Protein AF-A0A529ZDF6-F1 (afdb_monomer_lite)

Sequence (107 aa):
MLTDGLVEAGLTYEAAREYWTPRRLALDIRGLTARSKDIREEIKGPSTTAPEQAVQGFLRKAGLSSIAEAHVHSDPKKGDFYVAHISKPGRAAEEIIAELVPGIIKS

Structure (mmCIF, N/CA/C/O backbone):
data_AF-A0A529ZDF6-F1
#
_entry.id   AF-A0A529ZDF6-F1
#
loop_
_atom_site.group_PDB
_atom_site.id
_atom_site.type_symbol
_atom_site.label_atom_id
_atom_site.label_alt_id
_atom_site.label_comp_id
_atom_site.label_asym_id
_atom_site.label_entity_id
_atom_site.label_seq_id
_atom_site.pdbx_PDB_ins_code
_atom_site.Cartn_x
_atom_site.Cartn_y
_atom_site.Cartn_z
_atom_site.occupancy
_atom_site.B_iso_or_equiv
_atom_site.auth_seq_id
_atom_site.auth_comp_id
_atom_site.auth_asym_id
_atom_site.auth_atom_id
_atom_site.pdbx_PDB_model_num
ATOM 1 N N . MET A 1 1 ? 10.383 7.331 -7.344 1.00 82.31 1 MET A N 1
ATOM 2 C CA . MET A 1 1 ? 10.607 6.475 -8.539 1.00 82.31 1 MET A CA 1
ATOM 3 C C . MET A 1 1 ? 9.431 5.503 -8.683 1.00 82.31 1 MET A C 1
ATOM 5 O O . MET A 1 1 ? 8.640 5.417 -7.751 1.00 82.31 1 MET A O 1
ATOM 9 N N . LEU A 1 2 ? 9.257 4.786 -9.810 1.00 89.06 2 LEU A N 1
ATOM 10 C CA . LEU A 1 2 ? 8.112 3.857 -9.977 1.00 89.06 2 LEU A CA 1
ATOM 11 C C . LEU A 1 2 ? 8.095 2.758 -8.917 1.00 89.06 2 LEU A C 1
ATOM 13 O O . LEU A 1 2 ? 7.048 2.473 -8.350 1.00 89.06 2 LEU A O 1
ATOM 17 N N . THR A 1 3 ? 9.255 2.178 -8.623 1.00 92.44 3 THR A N 1
ATOM 18 C CA . THR A 1 3 ? 9.407 1.146 -7.594 1.00 92.44 3 THR A CA 1
ATOM 19 C C . THR A 1 3 ? 8.937 1.615 -6.221 1.00 92.44 3 THR A C 1
ATOM 21 O O . 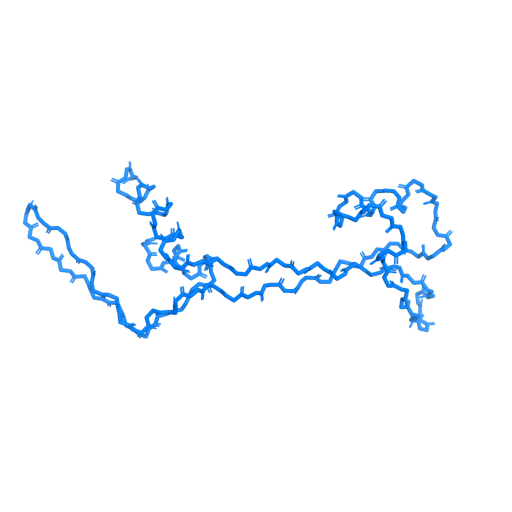THR A 1 3 ? 8.256 0.855 -5.540 1.00 92.44 3 THR A O 1
ATOM 24 N N . ASP A 1 4 ? 9.214 2.867 -5.850 1.00 92.44 4 ASP A N 1
ATOM 25 C CA . ASP A 1 4 ? 8.768 3.433 -4.570 1.00 92.44 4 ASP A CA 1
ATOM 26 C C . ASP A 1 4 ? 7.242 3.535 -4.531 1.00 92.44 4 ASP A C 1
ATOM 28 O O . ASP A 1 4 ? 6.616 3.061 -3.589 1.00 92.44 4 ASP A O 1
ATOM 32 N N . GLY A 1 5 ? 6.633 4.052 -5.604 1.00 92.56 5 GLY A N 1
ATOM 33 C CA . GLY A 1 5 ? 5.178 4.178 -5.690 1.00 92.56 5 GLY A CA 1
ATOM 34 C C . GLY A 1 5 ? 4.451 2.829 -5.669 1.00 92.56 5 GLY A C 1
ATOM 35 O O . GLY A 1 5 ? 3.361 2.726 -5.112 1.00 92.56 5 GLY A O 1
ATOM 36 N N . LEU A 1 6 ? 5.056 1.767 -6.217 1.00 93.81 6 LEU A N 1
ATOM 37 C CA . LEU A 1 6 ? 4.506 0.411 -6.106 1.00 93.81 6 LEU A CA 1
ATOM 38 C C . LEU A 1 6 ? 4.523 -0.083 -4.651 1.00 93.81 6 LEU A C 1
ATOM 40 O O . LEU A 1 6 ? 3.529 -0.647 -4.191 1.00 93.81 6 LEU A O 1
ATOM 44 N N . VAL A 1 7 ? 5.619 0.151 -3.922 1.00 94.69 7 VAL A N 1
ATOM 45 C CA . VAL A 1 7 ? 5.738 -0.240 -2.507 1.00 94.69 7 VAL A CA 1
ATOM 46 C C . VAL A 1 7 ? 4.788 0.565 -1.624 1.00 94.69 7 VAL A C 1
ATOM 48 O O . VAL A 1 7 ? 4.102 -0.015 -0.784 1.00 94.69 7 VAL A O 1
ATOM 51 N N . GLU A 1 8 ? 4.685 1.875 -1.842 1.00 92.31 8 GLU A N 1
ATOM 52 C CA . GLU A 1 8 ? 3.741 2.752 -1.138 1.00 92.31 8 GLU A CA 1
ATOM 53 C C . GLU A 1 8 ? 2.283 2.337 -1.370 1.00 92.31 8 GLU A C 1
ATOM 55 O O . GLU A 1 8 ? 1.472 2.370 -0.444 1.00 92.31 8 GLU A O 1
ATOM 60 N N . ALA A 1 9 ? 1.953 1.858 -2.572 1.00 91.25 9 ALA A N 1
ATOM 61 C CA . ALA A 1 9 ? 0.638 1.304 -2.888 1.00 91.25 9 ALA A CA 1
ATOM 62 C C . ALA A 1 9 ? 0.393 -0.102 -2.295 1.00 91.25 9 ALA A C 1
ATOM 64 O O . ALA A 1 9 ? -0.671 -0.694 -2.499 1.00 91.25 9 ALA A O 1
ATOM 65 N N . GLY A 1 10 ? 1.362 -0.653 -1.558 1.00 92.31 10 GLY A N 1
ATOM 66 C CA . GLY A 1 10 ? 1.256 -1.937 -0.872 1.00 92.31 10 GLY A CA 1
ATOM 67 C C . GLY A 1 10 ? 1.553 -3.153 -1.749 1.00 92.31 10 GLY A C 1
ATOM 68 O O . GLY A 1 10 ? 1.173 -4.267 -1.372 1.00 92.31 10 GLY A O 1
ATOM 69 N N . LEU A 1 11 ? 2.198 -2.962 -2.904 1.00 95.31 11 LEU A N 1
ATOM 70 C CA . LEU A 1 11 ? 2.729 -4.047 -3.731 1.00 95.31 11 LEU A CA 1
ATOM 71 C C . LEU A 1 11 ? 4.165 -4.380 -3.317 1.00 95.31 11 LEU A C 1
ATOM 73 O O . LEU A 1 11 ? 4.905 -3.539 -2.814 1.00 95.31 11 LEU A O 1
ATOM 77 N N . THR A 1 12 ? 4.584 -5.616 -3.564 1.00 95.38 12 THR A N 1
ATOM 78 C CA . THR A 1 12 ? 5.985 -6.027 -3.399 1.00 95.38 12 THR A CA 1
ATOM 79 C C . THR A 1 12 ? 6.500 -6.654 -4.680 1.00 95.38 12 THR A C 1
ATOM 81 O O . THR A 1 12 ? 5.726 -7.240 -5.434 1.00 95.38 12 THR A O 1
ATOM 84 N N . TYR A 1 13 ? 7.805 -6.554 -4.908 1.00 96.19 13 TYR A N 1
ATOM 85 C CA . TYR A 1 13 ? 8.494 -7.158 -6.042 1.00 96.19 13 TYR A CA 1
ATOM 86 C C . TYR A 1 13 ? 9.829 -7.755 -5.586 1.00 96.19 13 TYR A C 1
ATOM 88 O O . TYR A 1 13 ? 10.375 -7.355 -4.559 1.00 96.19 13 TYR A O 1
ATOM 96 N N . GLU A 1 14 ? 10.360 -8.707 -6.347 1.00 96.50 14 GLU A N 1
ATOM 97 C CA . GLU A 1 14 ? 11.618 -9.390 -6.019 1.00 96.50 14 GLU A CA 1
ATOM 98 C C . GLU A 1 14 ? 12.825 -8.702 -6.655 1.00 96.50 14 GLU A C 1
ATOM 100 O O . GLU A 1 14 ? 13.889 -8.589 -6.049 1.00 96.50 14 GLU A O 1
ATOM 105 N N . ALA A 1 15 ? 12.670 -8.239 -7.895 1.00 94.75 15 ALA A N 1
ATOM 106 C CA . ALA A 1 15 ? 13.720 -7.544 -8.618 1.00 94.75 15 ALA A CA 1
ATOM 107 C C . ALA A 1 15 ? 13.130 -6.519 -9.583 1.00 94.75 15 ALA A C 1
ATOM 109 O O . ALA A 1 15 ? 12.110 -6.774 -10.219 1.00 94.75 15 ALA A O 1
ATOM 110 N N . ALA A 1 16 ? 13.819 -5.393 -9.732 1.00 95.88 16 ALA A N 1
ATOM 111 C CA . ALA A 1 16 ? 13.527 -4.387 -10.741 1.00 95.88 16 ALA A CA 1
ATOM 112 C C . ALA A 1 16 ? 14.805 -4.078 -11.523 1.00 95.88 16 ALA A C 1
ATOM 114 O O . ALA A 1 16 ? 15.887 -3.981 -10.938 1.00 95.88 16 ALA A O 1
ATOM 115 N N . ARG A 1 17 ? 14.689 -3.950 -12.845 1.00 95.94 17 ARG A N 1
ATOM 116 C CA . ARG A 1 17 ? 15.801 -3.590 -13.721 1.00 95.94 17 ARG A CA 1
ATOM 117 C C . ARG A 1 17 ? 15.362 -2.626 -14.802 1.00 95.94 17 ARG A C 1
ATOM 119 O O . ARG A 1 17 ? 14.441 -2.894 -15.566 1.00 95.94 17 ARG A O 1
ATOM 126 N N . GLU A 1 18 ? 16.068 -1.513 -14.872 1.00 94.25 18 GLU A N 1
ATOM 127 C CA . GLU A 1 18 ? 15.857 -0.480 -15.871 1.00 94.25 18 GLU A CA 1
ATOM 128 C C . GLU A 1 18 ? 16.737 -0.699 -17.102 1.00 94.25 18 GLU A C 1
ATOM 130 O O . GLU A 1 18 ? 17.887 -1.139 -17.023 1.00 94.25 18 GLU A O 1
ATOM 135 N N . TYR A 1 19 ? 16.169 -0.370 -18.254 1.00 95.50 19 TYR A N 1
ATOM 136 C CA . TYR A 1 19 ? 16.823 -0.378 -19.548 1.00 95.50 19 TYR A CA 1
ATOM 137 C C . TYR A 1 19 ? 16.436 0.893 -20.284 1.00 95.50 19 TYR A C 1
ATOM 139 O O . TYR A 1 19 ? 15.267 1.283 -20.313 1.00 95.50 19 TYR A O 1
ATOM 147 N N . TRP A 1 20 ? 17.402 1.527 -20.933 1.00 95.56 20 TRP A N 1
ATOM 148 C CA . TRP A 1 20 ? 17.118 2.723 -21.703 1.00 95.56 20 TRP A CA 1
ATOM 149 C C . TRP A 1 20 ? 17.979 2.814 -22.959 1.00 95.56 20 TRP A C 1
ATOM 151 O O . TRP A 1 20 ? 19.087 2.292 -23.049 1.00 95.56 20 TRP A O 1
ATOM 161 N N . THR A 1 21 ? 17.420 3.499 -23.947 1.00 96.25 21 THR A N 1
ATOM 162 C CA . THR A 1 21 ? 18.083 3.999 -25.154 1.00 96.25 21 THR A CA 1
ATOM 163 C C . THR A 1 21 ? 17.599 5.437 -25.373 1.00 96.25 21 THR A C 1
ATOM 165 O O . THR A 1 21 ? 16.597 5.821 -24.765 1.00 96.25 21 THR A O 1
ATOM 168 N N . PRO A 1 22 ? 18.201 6.238 -26.273 1.00 96.62 22 PRO A N 1
ATOM 169 C CA . PRO A 1 22 ? 17.803 7.639 -26.455 1.00 96.62 22 PRO A CA 1
ATOM 170 C C . PRO A 1 22 ? 16.311 7.887 -26.751 1.00 96.62 22 PRO A C 1
ATOM 172 O O . PRO A 1 22 ? 15.836 8.999 -26.557 1.00 96.62 22 PRO A O 1
ATOM 175 N N . ARG A 1 23 ? 15.564 6.882 -27.240 1.00 95.44 23 ARG A N 1
ATOM 176 C CA . ARG A 1 23 ? 14.124 7.003 -27.556 1.00 95.44 23 ARG A CA 1
ATOM 177 C C . ARG A 1 23 ? 13.233 5.947 -26.898 1.00 95.44 23 ARG A C 1
ATOM 179 O O . ARG A 1 23 ? 12.068 5.836 -27.270 1.00 95.44 23 ARG A O 1
ATOM 186 N N . ARG A 1 24 ? 13.762 5.112 -25.999 1.00 94.62 24 ARG A N 1
ATOM 187 C CA . ARG A 1 24 ? 12.982 4.045 -25.347 1.00 94.62 24 ARG A CA 1
ATOM 188 C C . ARG A 1 24 ? 13.419 3.883 -23.906 1.00 94.62 24 ARG A C 1
ATOM 190 O O . ARG A 1 24 ? 14.612 3.746 -23.653 1.00 94.62 24 ARG A O 1
ATOM 197 N N . LEU A 1 25 ? 12.440 3.818 -23.018 1.00 92.19 25 LEU A N 1
ATOM 198 C CA . LEU A 1 25 ? 12.602 3.425 -21.627 1.00 92.19 25 LEU A CA 1
ATOM 199 C C . LEU A 1 25 ? 11.853 2.110 -21.428 1.00 92.19 25 LEU A C 1
ATOM 201 O O . LEU A 1 25 ? 10.749 1.945 -21.948 1.00 92.19 25 LEU A O 1
ATOM 205 N N . ALA A 1 26 ? 12.459 1.178 -20.708 1.00 93.38 26 ALA A N 1
ATOM 206 C CA . ALA A 1 26 ? 11.838 -0.073 -20.315 1.00 93.38 26 ALA A CA 1
ATOM 207 C C . ALA A 1 26 ? 12.221 -0.393 -18.871 1.00 93.38 26 ALA A C 1
ATOM 209 O O . ALA A 1 26 ? 13.359 -0.185 -18.451 1.00 93.38 26 ALA A O 1
ATOM 210 N N . LEU A 1 27 ? 11.260 -0.913 -18.120 1.00 93.31 27 LEU A N 1
ATOM 211 C CA . LEU A 1 27 ? 11.458 -1.371 -16.757 1.00 93.31 27 LEU A CA 1
ATOM 212 C C . LEU A 1 27 ? 10.934 -2.801 -16.661 1.00 93.31 27 LEU A C 1
ATOM 214 O O . LEU A 1 27 ? 9.762 -3.052 -16.929 1.00 93.31 27 LEU A O 1
ATOM 218 N N . ASP A 1 28 ? 11.822 -3.721 -16.307 1.00 95.62 28 ASP A N 1
ATOM 219 C CA . ASP A 1 28 ? 11.505 -5.117 -16.031 1.00 95.62 28 ASP A CA 1
ATOM 220 C C . ASP A 1 28 ? 11.341 -5.293 -14.520 1.00 95.62 28 ASP A C 1
ATOM 222 O O . ASP A 1 28 ?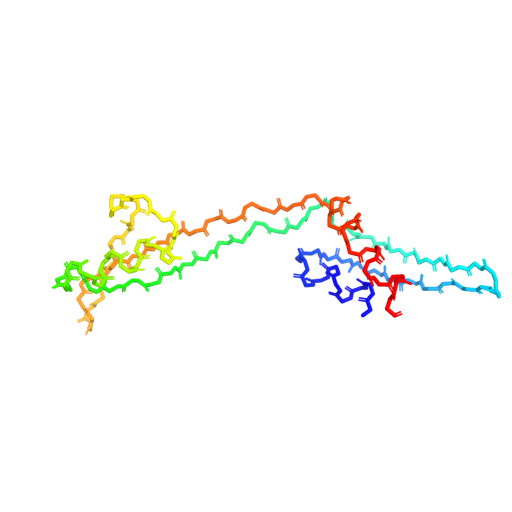 12.289 -5.078 -13.761 1.00 95.62 28 ASP A O 1
ATOM 226 N N . ILE A 1 29 ? 10.135 -5.654 -14.080 1.00 95.19 29 ILE A N 1
ATOM 227 C CA . ILE A 1 29 ? 9.821 -5.934 -12.677 1.00 95.19 29 ILE A CA 1
ATOM 228 C C . ILE A 1 29 ? 9.419 -7.399 -12.566 1.00 95.19 29 ILE A C 1
ATOM 230 O O . ILE A 1 29 ? 8.449 -7.841 -13.180 1.00 95.19 29 ILE A O 1
ATOM 234 N N . ARG A 1 30 ? 10.146 -8.147 -11.738 1.00 96.31 30 ARG A N 1
ATOM 235 C CA . ARG A 1 30 ? 9.941 -9.581 -11.517 1.00 96.31 30 ARG A CA 1
ATOM 236 C C . ARG A 1 30 ? 9.422 -9.839 -10.108 1.00 96.31 30 ARG A C 1
ATOM 238 O O . ARG A 1 30 ? 9.789 -9.138 -9.163 1.00 96.31 30 ARG A O 1
ATOM 245 N N . GLY A 1 31 ? 8.562 -10.848 -9.985 1.00 95.88 31 GLY A N 1
ATOM 246 C CA . GLY A 1 31 ? 7.950 -11.232 -8.711 1.00 95.88 31 GLY A CA 1
ATOM 247 C C . GLY A 1 31 ? 6.962 -10.198 -8.160 1.00 95.88 31 GLY A C 1
ATOM 248 O O . GLY A 1 31 ? 6.802 -10.102 -6.947 1.00 95.88 31 GLY A O 1
ATOM 249 N N . LEU A 1 32 ? 6.330 -9.391 -9.023 1.00 96.31 32 LEU A N 1
ATOM 250 C CA . LEU A 1 32 ? 5.330 -8.416 -8.588 1.00 96.31 32 LEU A CA 1
ATOM 251 C C . LEU A 1 32 ? 4.073 -9.132 -8.076 1.00 96.31 32 LEU A C 1
ATOM 253 O O . LEU A 1 32 ? 3.497 -9.977 -8.763 1.00 96.31 32 LEU A O 1
ATOM 257 N N . THR A 1 33 ? 3.612 -8.764 -6.885 1.00 96.19 33 THR A N 1
ATOM 258 C CA . THR A 1 33 ? 2.342 -9.260 -6.341 1.00 96.19 33 THR A CA 1
ATOM 259 C C . THR A 1 33 ? 1.161 -8.833 -7.208 1.00 96.19 33 THR A C 1
ATOM 261 O O . THR A 1 33 ? 1.043 -7.661 -7.547 1.00 96.19 33 THR A O 1
ATOM 264 N N . ALA A 1 34 ? 0.234 -9.751 -7.496 1.00 94.75 34 ALA A N 1
ATOM 265 C CA . ALA A 1 34 ? -0.934 -9.481 -8.347 1.00 94.75 34 ALA A CA 1
ATOM 266 C C . ALA A 1 34 ? -1.927 -8.456 -7.761 1.00 94.75 34 ALA A C 1
ATOM 268 O O . ALA A 1 34 ? -2.733 -7.873 -8.484 1.00 94.75 34 ALA A O 1
ATOM 269 N N . ARG A 1 35 ? -1.886 -8.240 -6.445 1.00 95.50 35 ARG A N 1
ATOM 270 C CA . ARG A 1 35 ? -2.712 -7.268 -5.725 1.00 95.50 35 ARG A CA 1
ATOM 271 C C . ARG A 1 35 ? -1.984 -6.762 -4.490 1.00 95.50 35 ARG A C 1
ATOM 273 O O . ARG A 1 35 ? -1.137 -7.477 -3.949 1.00 95.50 35 ARG A O 1
ATOM 280 N N . SER A 1 36 ? -2.339 -5.566 -4.034 1.00 93.94 36 SER A N 1
ATOM 281 C CA . SER A 1 36 ? -1.873 -5.066 -2.746 1.00 93.94 36 SER A CA 1
ATOM 282 C C . SER A 1 36 ? -2.521 -5.838 -1.596 1.00 93.94 36 SER A C 1
ATOM 284 O O . SER A 1 36 ? -3.552 -6.505 -1.758 1.00 93.94 36 SER A O 1
ATOM 286 N N . LYS A 1 37 ? -1.873 -5.803 -0.430 1.00 87.62 37 LYS A N 1
ATOM 287 C CA . LYS A 1 37 ? -2.390 -6.457 0.776 1.00 87.62 37 LYS A CA 1
ATOM 288 C C . LYS A 1 37 ? -3.625 -5.724 1.288 1.00 87.62 37 LYS A C 1
ATOM 290 O O . LYS A 1 37 ? -3.680 -4.498 1.256 1.00 87.62 37 LYS A O 1
ATOM 295 N N . ASP A 1 38 ? -4.577 -6.485 1.816 1.00 88.69 38 ASP A N 1
ATOM 296 C CA . ASP A 1 38 ? -5.689 -5.905 2.561 1.00 88.69 38 ASP A CA 1
ATOM 297 C C . ASP A 1 38 ? -5.136 -5.240 3.826 1.00 88.69 38 ASP A C 1
ATOM 299 O O . ASP A 1 38 ? -4.355 -5.841 4.572 1.00 88.69 38 ASP A O 1
ATOM 303 N N . ILE A 1 39 ? -5.534 -3.993 4.060 1.00 86.19 39 ILE A N 1
ATOM 304 C CA . ILE A 1 39 ? -5.074 -3.219 5.208 1.00 86.19 39 ILE A CA 1
ATOM 305 C C . ILE A 1 39 ? -6.176 -3.248 6.256 1.00 86.19 39 ILE A C 1
ATOM 307 O O . ILE A 1 39 ? -7.308 -2.834 6.000 1.00 86.19 39 ILE A O 1
ATOM 311 N N . ARG A 1 40 ? -5.833 -3.741 7.445 1.00 84.81 40 ARG A N 1
ATOM 312 C CA . ARG A 1 40 ? -6.697 -3.691 8.623 1.00 84.81 40 ARG A CA 1
ATOM 313 C C . ARG A 1 40 ? -6.158 -2.625 9.561 1.00 84.81 40 ARG A C 1
ATOM 315 O O . ARG A 1 40 ? -5.042 -2.745 10.057 1.00 84.81 40 ARG A O 1
ATOM 322 N N . GLU A 1 41 ? -6.947 -1.584 9.767 1.00 84.44 41 GLU A N 1
ATOM 323 C CA . GLU A 1 41 ? -6.651 -0.492 10.685 1.00 84.44 41 GLU A CA 1
ATOM 324 C C . GLU A 1 41 ? -7.619 -0.565 11.863 1.00 84.44 41 GLU A C 1
ATOM 326 O O . GLU A 1 41 ? -8.835 -0.648 11.687 1.00 84.44 41 GLU A O 1
ATOM 331 N N . GLU A 1 42 ? -7.076 -0.506 13.074 1.00 86.94 42 GLU A N 1
ATOM 332 C CA . GLU A 1 42 ? -7.865 -0.388 14.295 1.00 86.94 42 GLU A CA 1
ATOM 333 C C . GLU A 1 42 ? -7.832 1.065 14.763 1.00 86.94 42 GLU A C 1
ATOM 335 O O . GLU A 1 42 ? -6.799 1.571 15.214 1.00 86.94 42 GLU A O 1
ATOM 340 N N . ILE A 1 43 ? -8.968 1.757 14.668 1.00 86.81 43 ILE A N 1
ATOM 341 C CA . ILE A 1 43 ? -9.091 3.110 15.209 1.00 86.81 43 ILE A CA 1
ATOM 342 C C . ILE A 1 43 ? -9.660 3.005 16.616 1.00 86.81 43 ILE A C 1
ATOM 344 O O . ILE A 1 43 ? -10.818 2.637 16.810 1.00 86.81 43 ILE A O 1
ATOM 348 N N . LYS A 1 44 ? -8.841 3.371 17.604 1.00 85.69 44 LYS A N 1
ATOM 349 C CA . LYS A 1 44 ? -9.287 3.513 18.991 1.00 85.69 44 LYS A CA 1
ATOM 350 C C . LYS A 1 44 ? -10.097 4.795 19.130 1.00 85.69 44 LYS A C 1
ATOM 352 O O . LYS A 1 44 ? -9.621 5.888 18.817 1.00 85.69 44 LYS A O 1
ATOM 357 N N . GLY A 1 45 ? -11.327 4.626 19.573 1.00 83.81 45 GLY A N 1
ATOM 358 C CA . GLY A 1 45 ? -12.284 5.674 19.850 1.00 83.81 45 GLY A CA 1
ATOM 359 C C . GLY A 1 45 ? -12.258 6.136 21.305 1.00 83.81 45 GLY A C 1
ATOM 360 O O . GLY A 1 45 ? -11.408 5.719 22.098 1.00 83.81 45 GLY A O 1
ATOM 361 N N . PRO A 1 46 ? -13.175 7.048 21.654 1.00 84.31 46 PRO A N 1
ATOM 362 C CA . PRO A 1 46 ? -13.337 7.533 23.015 1.00 84.31 46 PRO A CA 1
ATOM 363 C C . PRO A 1 46 ? -13.918 6.443 23.935 1.00 84.31 46 PRO A C 1
ATOM 365 O O . PRO A 1 46 ? -14.361 5.386 23.478 1.00 84.31 46 PRO A O 1
ATOM 368 N N . SER A 1 47 ? -13.917 6.709 25.245 1.00 84.69 47 SER A N 1
ATOM 369 C CA . SER A 1 47 ? -14.548 5.822 26.230 1.00 84.69 47 SER A CA 1
ATOM 370 C C . SER A 1 47 ? -16.059 5.695 25.986 1.00 84.69 47 SER A C 1
ATOM 372 O O . SER A 1 47 ? -16.679 6.614 25.449 1.00 84.69 47 SER A O 1
ATOM 374 N N . THR A 1 48 ? -16.669 4.584 26.404 1.00 80.06 48 THR A N 1
ATOM 375 C CA . THR A 1 48 ? -18.121 4.350 26.293 1.00 80.06 48 THR A CA 1
ATOM 376 C C . THR A 1 48 ? -18.961 5.360 27.075 1.00 80.06 48 THR A C 1
ATOM 378 O O . THR A 1 48 ? -20.120 5.577 26.736 1.00 80.06 48 THR A O 1
ATOM 381 N N . THR A 1 49 ? -18.370 6.020 28.074 1.00 80.00 49 THR A N 1
ATOM 382 C CA . THR A 1 49 ? -18.995 7.081 28.881 1.00 80.00 49 THR A CA 1
ATOM 383 C C . THR A 1 49 ? -18.713 8.492 28.357 1.00 80.00 49 THR A C 1
ATOM 385 O O . THR A 1 49 ? -19.126 9.476 28.971 1.00 80.00 49 THR A O 1
ATOM 388 N N . ALA A 1 50 ? -17.983 8.620 27.244 1.00 80.25 50 ALA A N 1
ATOM 389 C CA . ALA A 1 50 ? -17.633 9.915 26.679 1.00 80.25 50 ALA A CA 1
ATOM 390 C C . ALA A 1 50 ? -18.866 10.651 26.117 1.00 80.25 50 ALA A C 1
ATOM 392 O O . ALA A 1 50 ? -19.847 10.013 25.731 1.00 80.25 50 ALA A O 1
ATOM 393 N N . PRO A 1 51 ? -18.812 11.993 26.009 1.00 83.94 51 PRO A N 1
ATOM 394 C CA . PRO A 1 51 ? -19.909 12.778 25.459 1.00 83.94 51 PRO A CA 1
ATOM 395 C C . PRO A 1 51 ? -20.289 12.318 24.053 1.00 83.94 51 PRO A C 1
ATOM 397 O O . PRO A 1 51 ? -19.421 12.016 23.230 1.00 83.94 51 PRO A O 1
ATOM 400 N N . GLU A 1 52 ? -21.580 12.362 23.741 1.00 81.94 52 GLU A N 1
ATOM 401 C CA . GLU A 1 52 ? -22.114 11.894 22.459 1.00 81.94 52 GLU A CA 1
ATOM 402 C C . GLU A 1 52 ? -21.478 12.608 21.254 1.00 81.94 52 GLU A C 1
ATOM 404 O O . GLU A 1 52 ? -21.232 11.999 20.217 1.00 81.94 52 GLU A O 1
ATOM 409 N N . GLN A 1 53 ? -21.065 13.868 21.422 1.00 85.06 53 GLN A N 1
ATOM 410 C CA . GLN A 1 53 ? -20.310 14.615 20.414 1.00 85.06 53 GLN A CA 1
ATOM 411 C C . GLN A 1 53 ? -18.953 13.970 20.068 1.00 85.06 53 GLN A C 1
ATOM 413 O O . GLN A 1 53 ? -18.555 13.957 18.902 1.00 85.06 53 GLN A O 1
ATOM 418 N N . ALA A 1 54 ? -18.245 13.412 21.056 1.00 83.56 54 ALA A N 1
ATOM 419 C CA . ALA A 1 54 ? -16.976 12.718 20.839 1.00 83.56 54 ALA A CA 1
ATOM 420 C C . ALA A 1 54 ? -17.192 11.378 20.123 1.00 83.56 54 ALA A C 1
ATOM 422 O O . ALA A 1 54 ? -16.414 11.016 19.238 1.00 83.56 54 ALA A O 1
ATOM 423 N N . VAL A 1 55 ? -18.275 10.674 20.462 1.00 82.94 55 VAL A N 1
ATOM 424 C CA . VAL A 1 55 ? -18.657 9.418 19.807 1.00 82.94 55 VAL A CA 1
ATOM 425 C C . VAL A 1 55 ? -19.043 9.667 18.347 1.00 82.94 55 VAL A C 1
ATOM 427 O O . VAL A 1 55 ? -18.530 8.996 17.457 1.00 82.94 55 VAL A O 1
ATOM 430 N N . GLN A 1 56 ? -19.839 10.699 18.066 1.00 83.50 56 GLN A N 1
ATOM 431 C CA . GLN A 1 56 ? -20.190 11.100 16.698 1.00 83.50 56 GLN A CA 1
ATOM 432 C C . GLN A 1 56 ? -18.961 11.511 15.870 1.00 83.50 56 GLN A C 1
ATOM 434 O O . GLN A 1 56 ? -18.849 11.165 14.692 1.00 83.50 56 GLN A O 1
ATOM 439 N N . GLY A 1 57 ? -17.998 12.207 16.485 1.00 85.44 57 GLY A N 1
ATOM 440 C CA . GLY A 1 57 ? -16.715 12.521 15.848 1.00 85.44 57 GLY A CA 1
ATOM 441 C C . GLY A 1 57 ? -15.902 11.269 15.503 1.00 85.44 57 GLY A C 1
ATOM 442 O O . GLY A 1 57 ? -15.310 11.193 14.425 1.00 85.44 57 GLY A O 1
ATOM 443 N N . PHE A 1 58 ? -15.915 10.266 16.382 1.00 86.31 58 PHE A N 1
ATOM 444 C CA . PHE A 1 58 ? -15.275 8.977 16.139 1.00 86.31 58 PHE A CA 1
ATOM 445 C C . PHE A 1 58 ? -15.938 8.199 15.000 1.00 86.31 58 PHE A C 1
ATOM 447 O O . PHE A 1 58 ? -15.224 7.762 14.103 1.00 86.31 58 PHE A O 1
ATOM 454 N N . LEU A 1 59 ? -17.270 8.095 14.978 1.00 84.44 59 LEU A N 1
ATOM 455 C CA . LEU A 1 59 ? -18.006 7.408 13.908 1.00 84.44 59 LEU A CA 1
ATOM 456 C C . LEU A 1 59 ? -17.689 8.002 12.532 1.00 84.44 59 LEU A C 1
ATOM 458 O O . LEU A 1 59 ? -17.353 7.269 11.605 1.00 84.44 59 LEU A O 1
ATOM 462 N N . ARG A 1 60 ? -17.680 9.339 12.423 1.00 84.75 60 ARG A N 1
ATOM 463 C CA . ARG A 1 60 ? -17.300 10.035 11.182 1.00 84.75 60 ARG A CA 1
ATOM 464 C C . ARG A 1 60 ? -15.871 9.729 10.751 1.00 84.75 60 ARG A C 1
ATOM 466 O O . ARG A 1 60 ? -15.631 9.503 9.572 1.00 84.75 60 ARG A O 1
ATOM 473 N N . LYS A 1 61 ? -14.921 9.726 11.692 1.00 82.31 61 LYS A N 1
ATOM 474 C CA . LYS A 1 61 ? -13.512 9.427 11.397 1.00 82.31 61 LYS A CA 1
ATOM 475 C C . LYS A 1 61 ? -13.304 7.959 11.019 1.00 82.31 61 LYS A C 1
ATOM 477 O O . LYS A 1 61 ? -12.457 7.663 10.185 1.00 82.31 61 LYS A O 1
ATOM 482 N N . ALA A 1 62 ? -14.058 7.062 11.644 1.00 81.69 62 ALA A N 1
ATOM 483 C CA . ALA A 1 62 ? -13.997 5.632 11.400 1.00 81.69 62 ALA A CA 1
ATOM 484 C C . ALA A 1 62 ? -14.785 5.186 10.157 1.00 81.69 62 ALA A C 1
ATOM 486 O O . ALA A 1 62 ? -14.651 4.042 9.738 1.00 81.69 62 ALA A O 1
ATOM 487 N N . GLY A 1 63 ? -15.597 6.070 9.568 1.00 79.25 63 GLY A N 1
ATOM 488 C CA . GLY A 1 63 ? -16.461 5.736 8.436 1.00 79.25 63 GLY A CA 1
ATOM 489 C C . GLY A 1 63 ? -17.602 4.780 8.797 1.00 79.25 63 GLY A C 1
ATOM 490 O O . GLY A 1 63 ? -18.133 4.128 7.904 1.00 79.25 63 GLY A O 1
ATOM 491 N N . LEU A 1 64 ? -17.959 4.681 10.082 1.00 80.62 64 LEU A N 1
ATOM 492 C CA . LEU A 1 64 ? -19.030 3.809 10.568 1.00 80.62 64 LEU A CA 1
ATOM 493 C C . LEU A 1 64 ? -20.364 4.557 10.587 1.00 80.62 64 LEU A C 1
ATOM 495 O O . LEU A 1 64 ? -20.430 5.717 11.006 1.00 80.62 64 LEU A O 1
ATOM 499 N N . SER A 1 65 ? -21.440 3.880 10.184 1.00 75.38 65 SER A N 1
ATOM 500 C CA . SER A 1 65 ? -22.802 4.435 10.212 1.00 75.38 65 SER A CA 1
ATOM 501 C C . SER A 1 65 ? -23.418 4.428 11.609 1.00 75.38 65 SER A C 1
ATOM 503 O O . SER A 1 65 ? -24.301 5.235 11.902 1.00 75.38 65 SER A O 1
ATOM 505 N N . SER A 1 66 ? -22.970 3.517 12.474 1.00 75.75 66 SER A N 1
ATOM 506 C CA . SER A 1 66 ? -23.547 3.294 13.798 1.00 75.75 66 SER A CA 1
ATOM 507 C C . SER A 1 66 ? -22.501 2.827 14.809 1.00 75.75 66 SER A C 1
ATOM 509 O O . SER A 1 66 ? -21.539 2.145 14.464 1.00 75.75 66 SER A O 1
ATOM 511 N N . ILE A 1 67 ? -22.735 3.131 16.089 1.00 73.94 67 ILE A N 1
ATOM 512 C CA . ILE A 1 67 ? -21.955 2.610 17.228 1.00 73.94 67 ILE A CA 1
ATOM 513 C C . ILE A 1 67 ? -22.037 1.081 17.298 1.00 73.94 67 ILE A C 1
ATOM 515 O O . ILE A 1 67 ? -21.110 0.450 17.787 1.00 73.94 67 ILE A O 1
ATOM 519 N N . ALA A 1 68 ? -23.105 0.475 16.767 1.00 73.56 68 ALA A N 1
ATOM 520 C CA . ALA A 1 68 ? -23.265 -0.979 16.728 1.00 73.56 68 ALA A CA 1
ATOM 521 C C . ALA A 1 68 ? -22.199 -1.692 15.873 1.00 73.56 68 ALA A C 1
ATOM 523 O O . ALA A 1 68 ? -21.959 -2.880 16.063 1.00 73.56 68 ALA A O 1
ATOM 524 N N . GLU A 1 69 ? -21.563 -0.975 14.944 1.00 74.50 69 GLU A N 1
ATOM 525 C CA . GLU A 1 69 ? -20.455 -1.487 14.128 1.00 74.50 69 GLU A CA 1
ATOM 526 C C . GLU A 1 69 ? -19.095 -1.323 14.834 1.00 74.50 69 GLU A C 1
ATOM 528 O O . GLU A 1 69 ? -18.085 -1.859 14.379 1.00 74.50 69 GLU A O 1
ATOM 533 N N . ALA A 1 70 ? -19.053 -0.583 15.949 1.00 79.56 70 ALA A N 1
ATOM 534 C CA . ALA A 1 70 ? -17.862 -0.416 16.766 1.00 79.56 70 ALA A CA 1
ATOM 535 C C . ALA A 1 70 ? -17.799 -1.493 17.858 1.00 79.56 70 ALA A C 1
ATOM 537 O O . ALA A 1 70 ? -18.773 -1.781 18.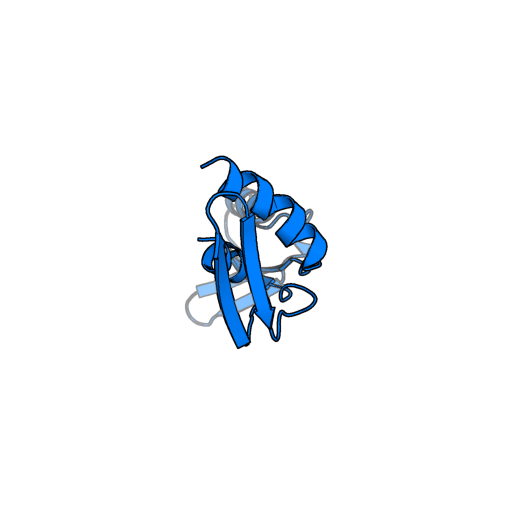553 1.00 79.56 70 ALA A O 1
ATOM 538 N N . HIS A 1 71 ? -16.615 -2.059 18.052 1.00 81.69 71 HIS A N 1
ATOM 539 C CA . HIS A 1 71 ? -16.340 -3.011 19.116 1.00 81.69 71 HIS A CA 1
ATOM 540 C C . HIS A 1 71 ? -16.030 -2.280 20.419 1.00 81.69 71 HIS A C 1
ATOM 542 O O . HIS A 1 71 ? -15.331 -1.272 20.419 1.00 81.69 71 HIS A O 1
ATOM 548 N N . VAL A 1 72 ? -16.511 -2.794 21.548 1.00 83.75 72 VAL A N 1
ATOM 549 C CA . VAL A 1 72 ? -16.145 -2.271 22.869 1.00 83.75 72 VAL A CA 1
ATOM 550 C C . VAL A 1 72 ? -15.028 -3.135 23.435 1.00 83.75 72 VAL A C 1
ATOM 552 O O . VAL A 1 72 ? -15.188 -4.345 23.575 1.00 83.75 72 VAL A O 1
ATOM 555 N N . HIS A 1 73 ? -13.895 -2.515 23.745 1.00 82.88 73 HIS A N 1
ATOM 556 C CA . HIS A 1 73 ? -12.783 -3.159 24.436 1.00 82.88 73 HIS A CA 1
ATOM 557 C C . HIS A 1 73 ? -12.640 -2.559 25.835 1.00 82.88 73 HIS A C 1
ATOM 559 O O . HIS A 1 73 ? -12.680 -1.341 26.004 1.00 82.88 73 HIS A O 1
ATOM 565 N N . SER A 1 74 ? -12.449 -3.421 26.832 1.00 80.31 74 SER A N 1
ATOM 566 C CA . SER A 1 74 ? -12.233 -3.031 28.228 1.00 80.31 74 SER A CA 1
ATOM 567 C C . SER A 1 74 ? -10.742 -3.058 28.555 1.00 80.31 74 SER A C 1
ATOM 569 O O . SER A 1 74 ? -10.091 -4.092 28.394 1.00 80.31 74 SER A O 1
ATOM 571 N N . ASP A 1 75 ? -10.188 -1.941 29.035 1.00 79.62 75 ASP A N 1
ATOM 572 C CA . ASP A 1 75 ? -8.819 -1.879 29.565 1.00 79.62 75 ASP A CA 1
ATOM 573 C C . ASP A 1 75 ? -8.851 -1.516 31.064 1.00 79.62 75 ASP A C 1
ATOM 575 O O . ASP A 1 75 ? -9.479 -0.515 31.430 1.00 79.62 75 ASP A O 1
ATOM 579 N N . PRO A 1 76 ? -8.154 -2.266 31.944 1.00 74.25 76 PRO A N 1
ATOM 580 C CA . PRO A 1 76 ? -8.142 -2.026 33.391 1.00 74.25 76 PRO A CA 1
ATOM 581 C C . PRO A 1 76 ? -7.727 -0.608 33.811 1.00 74.25 76 PRO A C 1
ATOM 583 O O . PRO A 1 76 ? -8.042 -0.186 34.920 1.00 74.25 76 PRO A O 1
ATOM 586 N N . LYS A 1 77 ? -6.994 0.127 32.963 1.00 74.06 77 LYS A N 1
ATOM 587 C CA . LYS A 1 77 ? -6.509 1.487 33.254 1.00 74.06 77 LYS A CA 1
ATOM 588 C C . LYS A 1 77 ? -7.335 2.595 32.604 1.00 74.06 77 LYS A C 1
ATOM 590 O O . LYS A 1 77 ? -7.248 3.736 33.049 1.00 74.06 77 LYS A O 1
ATOM 595 N N . LYS A 1 78 ? -8.077 2.296 31.535 1.00 67.62 78 LYS A N 1
ATOM 596 C CA . LYS A 1 78 ? -8.806 3.300 30.736 1.00 67.62 78 LYS A CA 1
ATOM 597 C C . LYS A 1 78 ? -10.325 3.121 30.736 1.00 67.62 78 LYS A C 1
ATOM 599 O O . LYS A 1 78 ? -11.015 4.014 30.253 1.00 67.62 78 LYS A O 1
ATOM 604 N N . GLY A 1 79 ? -10.835 2.029 31.305 1.00 79.75 79 GLY A N 1
ATOM 605 C CA . GLY A 1 79 ? -12.247 1.669 31.222 1.00 79.75 79 GLY A CA 1
ATOM 606 C C . GLY A 1 79 ? -12.612 1.137 29.837 1.00 79.75 79 GLY A C 1
ATOM 607 O O . GLY A 1 79 ? -11.738 0.794 29.039 1.00 79.75 79 GLY A O 1
ATOM 608 N N . ASP A 1 80 ? -13.907 1.068 29.558 1.00 84.75 80 ASP A N 1
ATOM 609 C CA . ASP A 1 80 ? -14.426 0.609 28.272 1.00 84.75 80 ASP A CA 1
ATOM 610 C C . ASP A 1 80 ? -14.274 1.707 27.210 1.00 84.75 80 ASP A C 1
ATOM 612 O O . ASP A 1 80 ? -14.601 2.875 27.454 1.00 84.75 80 ASP A O 1
ATOM 616 N N . PHE A 1 81 ? -13.788 1.351 26.020 1.00 85.56 81 PHE A N 1
ATOM 617 C CA . PHE A 1 81 ? -13.638 2.257 24.879 1.00 85.56 81 PHE A CA 1
ATOM 618 C C . PHE A 1 81 ? -14.048 1.594 23.567 1.00 85.56 81 PHE A C 1
ATOM 620 O O . PHE A 1 81 ? -13.977 0.375 23.411 1.00 85.56 81 PHE A O 1
ATOM 627 N N . TYR A 1 82 ? -14.472 2.422 22.615 1.00 84.69 82 TYR A N 1
ATOM 628 C CA . TYR A 1 82 ? -14.850 1.959 21.284 1.00 84.69 82 TYR A CA 1
ATOM 629 C C . TYR A 1 82 ? -13.618 1.697 20.412 1.00 84.69 82 TYR A C 1
ATOM 631 O O . TYR A 1 82 ? -12.625 2.419 20.485 1.00 84.69 82 TYR A O 1
ATOM 639 N N . VAL A 1 83 ? -13.689 0.693 19.548 1.00 86.06 83 VAL A N 1
ATOM 640 C CA . VAL A 1 83 ? -12.675 0.336 18.556 1.00 86.06 83 VAL A CA 1
ATOM 641 C C . VAL A 1 83 ? -13.381 0.042 17.241 1.00 86.06 83 VAL A C 1
ATOM 643 O O . VAL A 1 83 ? -14.293 -0.776 17.180 1.00 86.06 83 VAL A O 1
ATOM 646 N N . ALA A 1 84 ? -12.968 0.721 16.178 1.00 86.44 84 ALA A N 1
ATOM 647 C CA . ALA A 1 84 ? -13.463 0.467 14.834 1.00 86.44 84 ALA A CA 1
ATOM 648 C C . ALA A 1 84 ? -12.431 -0.363 14.078 1.00 86.44 84 ALA A C 1
ATOM 650 O O . ALA A 1 84 ? -11.271 0.044 13.977 1.00 86.44 84 ALA A O 1
ATOM 651 N N . HIS A 1 85 ? -12.854 -1.511 13.552 1.00 83.88 85 HIS A N 1
ATOM 652 C CA . HIS A 1 85 ? -12.030 -2.343 12.682 1.00 83.88 85 HIS A CA 1
ATOM 653 C C . HIS A 1 85 ? -12.327 -1.967 11.237 1.00 83.88 85 HIS A C 1
ATOM 655 O O . HIS A 1 85 ? -13.345 -2.3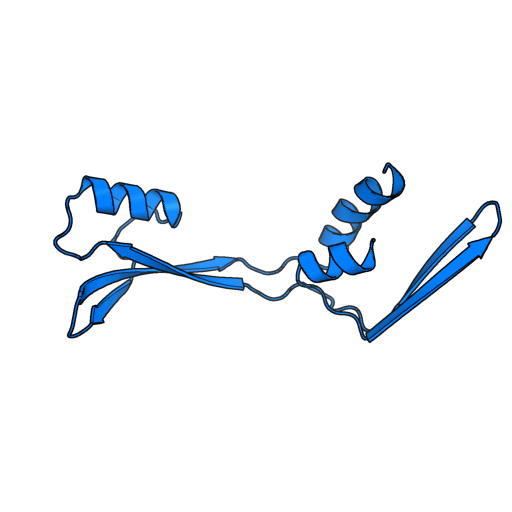63 10.674 1.00 83.88 85 HIS A O 1
ATOM 661 N N . ILE A 1 86 ? -11.440 -1.184 10.636 1.00 82.56 86 ILE A N 1
ATOM 662 C CA . ILE A 1 86 ? -11.577 -0.764 9.248 1.00 82.56 86 ILE A CA 1
ATOM 663 C C . ILE A 1 86 ? -10.745 -1.710 8.401 1.00 82.56 86 ILE A C 1
ATOM 665 O O . ILE A 1 86 ? -9.527 -1.789 8.552 1.00 82.56 86 ILE A O 1
ATOM 669 N N . SER A 1 87 ? -11.404 -2.427 7.497 1.00 81.44 87 SER A N 1
ATOM 670 C CA . SER A 1 87 ? -10.734 -3.261 6.504 1.00 81.44 87 SER A CA 1
ATOM 671 C C . SER A 1 87 ? -10.820 -2.578 5.148 1.00 81.44 87 SER A C 1
ATOM 673 O O . SER A 1 87 ? -11.899 -2.480 4.567 1.00 81.44 87 SER A O 1
ATOM 675 N N . LYS A 1 88 ? -9.682 -2.122 4.630 1.00 83.00 88 LYS A N 1
ATOM 676 C CA . LYS A 1 88 ? -9.565 -1.630 3.257 1.00 83.00 88 LYS A CA 1
ATOM 677 C C . LYS A 1 88 ? -9.120 -2.798 2.375 1.00 83.00 88 LYS A C 1
ATOM 679 O O . LYS A 1 88 ? -8.016 -3.311 2.591 1.00 83.00 88 LYS A O 1
ATOM 684 N N . PRO A 1 89 ? -9.954 -3.260 1.426 1.00 86.06 89 PRO A N 1
ATOM 685 C CA . PRO A 1 89 ? -9.540 -4.308 0.508 1.00 86.06 89 PRO A CA 1
ATOM 686 C C . PRO A 1 89 ? -8.377 -3.801 -0.347 1.00 86.06 89 PRO A C 1
ATOM 688 O O . PRO A 1 89 ? -8.370 -2.654 -0.797 1.00 86.06 89 PRO A O 1
ATOM 691 N N . GLY A 1 90 ? -7.390 -4.664 -0.557 1.00 90.62 90 GLY A N 1
ATOM 692 C CA . GLY A 1 90 ? -6.310 -4.415 -1.494 1.00 90.62 90 GLY A CA 1
ATOM 693 C C . GLY A 1 90 ? -6.836 -4.266 -2.921 1.00 90.62 90 GLY A C 1
ATOM 694 O O . GLY A 1 90 ? -7.904 -4.774 -3.272 1.00 90.62 90 GLY A O 1
ATOM 695 N N . ARG A 1 91 ? -6.063 -3.573 -3.753 1.00 94.25 91 ARG A N 1
ATOM 696 C CA . ARG A 1 91 ? -6.382 -3.288 -5.157 1.00 94.25 91 ARG A CA 1
ATOM 697 C C . ARG A 1 91 ? -5.544 -4.160 -6.083 1.00 94.25 91 ARG A C 1
ATOM 699 O O . ARG A 1 91 ? -4.449 -4.590 -5.712 1.00 94.25 91 ARG A O 1
ATOM 706 N N . ALA A 1 92 ? -6.045 -4.418 -7.287 1.00 96.88 92 ALA A N 1
ATOM 707 C CA . ALA A 1 92 ? -5.286 -5.136 -8.306 1.00 96.88 92 ALA A CA 1
ATOM 708 C C . ALA A 1 92 ? -4.043 -4.335 -8.721 1.00 96.88 92 ALA A C 1
ATOM 710 O O . ALA A 1 92 ? -4.085 -3.106 -8.817 1.00 96.88 92 ALA A O 1
ATOM 711 N N . ALA A 1 93 ? -2.937 -5.030 -8.994 1.00 95.31 93 ALA A N 1
ATOM 712 C CA . ALA A 1 93 ? -1.697 -4.383 -9.416 1.00 95.31 93 ALA A CA 1
ATOM 713 C C . ALA A 1 93 ? -1.880 -3.587 -10.717 1.00 95.31 93 ALA A C 1
ATOM 715 O O . ALA A 1 93 ? -1.324 -2.502 -10.848 1.00 95.31 93 ALA A O 1
ATOM 716 N N . GLU A 1 94 ? -2.705 -4.084 -11.643 1.00 95.62 94 GLU A N 1
ATOM 717 C CA . GLU A 1 94 ? -3.017 -3.414 -12.912 1.00 95.62 94 GLU A CA 1
ATOM 718 C C . GLU A 1 94 ? -3.617 -2.019 -12.702 1.00 95.62 94 GLU A C 1
ATOM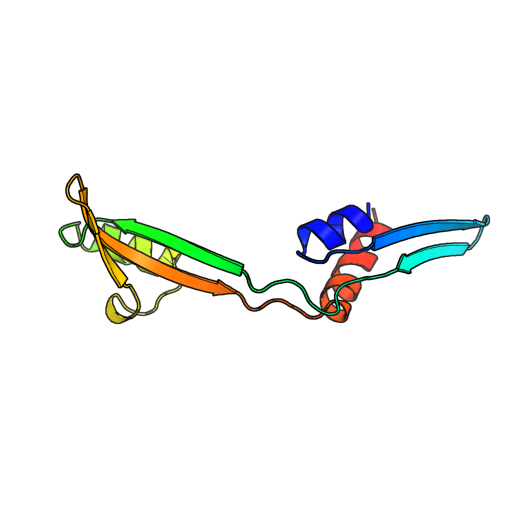 720 O O . GLU A 1 94 ? -3.176 -1.058 -13.329 1.00 95.62 94 GLU A O 1
ATOM 725 N N . GLU A 1 95 ? -4.571 -1.888 -11.777 1.00 95.44 95 GLU A N 1
ATOM 726 C CA . GLU A 1 95 ? -5.206 -0.606 -11.458 1.00 95.44 95 GLU A CA 1
ATOM 727 C C . GLU A 1 95 ? -4.213 0.376 -10.835 1.00 95.44 95 GLU A C 1
ATOM 729 O O . GLU A 1 95 ? -4.175 1.547 -11.208 1.00 95.4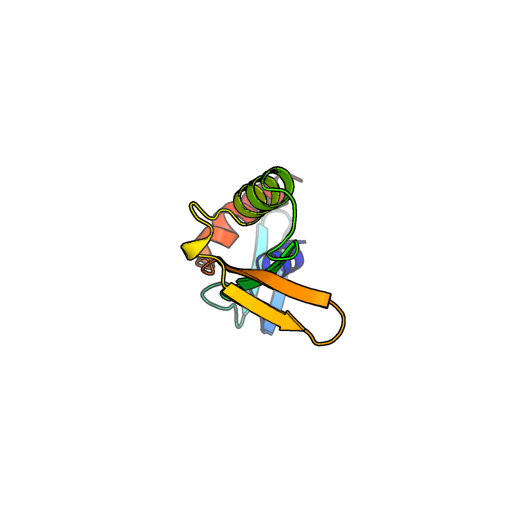4 95 GLU A O 1
ATOM 734 N N . ILE A 1 96 ? -3.390 -0.113 -9.903 1.00 94.44 96 ILE A N 1
ATOM 735 C CA . ILE A 1 96 ? -2.356 0.687 -9.241 1.00 94.44 96 ILE A CA 1
ATOM 736 C C . ILE A 1 96 ? -1.346 1.200 -10.276 1.00 94.44 96 ILE A C 1
ATOM 738 O O . ILE A 1 96 ? -1.019 2.384 -10.290 1.00 94.44 96 ILE A O 1
ATOM 742 N N . ILE A 1 97 ? -0.866 0.328 -11.167 1.00 94.06 97 ILE A N 1
ATOM 743 C CA . ILE A 1 97 ? 0.107 0.682 -12.209 1.00 94.06 97 ILE A CA 1
ATOM 744 C C . ILE A 1 97 ? -0.492 1.697 -13.187 1.00 94.06 97 ILE A C 1
ATOM 746 O O . ILE A 1 97 ? 0.173 2.678 -13.528 1.00 94.06 97 ILE A O 1
ATOM 750 N N . ALA A 1 98 ? -1.735 1.481 -13.627 1.00 94.56 98 ALA A N 1
ATOM 751 C CA . ALA A 1 98 ? -2.423 2.368 -14.563 1.00 94.56 98 ALA A CA 1
ATOM 752 C C . ALA A 1 98 ? -2.585 3.794 -14.012 1.00 94.56 98 ALA A C 1
ATOM 754 O O . ALA A 1 98 ? -2.516 4.758 -14.773 1.00 94.56 98 ALA A O 1
ATOM 755 N N . GLU A 1 99 ? -2.761 3.932 -12.697 1.00 92.69 99 GLU A N 1
ATOM 756 C CA . GLU A 1 99 ? -2.850 5.220 -12.007 1.00 92.69 99 GLU A CA 1
ATOM 757 C C . GLU A 1 99 ? -1.469 5.862 -11.784 1.00 92.69 99 GLU A C 1
ATOM 759 O O . GLU A 1 99 ? -1.285 7.059 -12.013 1.00 92.69 99 GLU A O 1
ATOM 764 N N . LEU A 1 100 ? -0.477 5.062 -11.384 1.00 93.19 100 LEU A N 1
ATOM 765 C CA . LEU A 1 100 ? 0.844 5.537 -10.971 1.00 93.19 100 LEU A CA 1
ATOM 766 C C . LEU A 1 100 ? 1.733 5.972 -12.148 1.00 93.19 100 LEU A C 1
ATOM 768 O O . LEU A 1 100 ? 2.385 7.019 -12.093 1.00 93.19 100 LEU A O 1
ATOM 772 N N . VAL A 1 101 ? 1.775 5.179 -13.225 1.00 92.44 101 VAL A N 1
ATOM 773 C CA . VAL A 1 101 ? 2.694 5.392 -14.360 1.00 92.44 101 VAL A CA 1
ATOM 774 C C . VAL A 1 101 ? 2.510 6.764 -15.029 1.00 92.44 101 VAL A C 1
ATOM 776 O O . VAL A 1 101 ? 3.517 7.443 -15.253 1.00 92.44 101 VAL A O 1
ATOM 779 N N . PRO A 1 102 ? 1.281 7.244 -15.318 1.00 92.00 102 PRO A N 1
ATOM 780 C CA . PRO A 1 102 ? 1.087 8.565 -15.912 1.00 92.00 102 PRO A CA 1
ATOM 781 C C . PRO A 1 102 ? 1.624 9.713 -15.055 1.00 92.00 102 PRO A C 1
ATOM 783 O O . PRO A 1 102 ? 2.086 10.705 -15.615 1.00 92.00 102 PRO A O 1
ATOM 786 N N . GLY A 1 103 ? 1.553 9.598 -13.724 1.00 89.88 103 GLY A N 1
ATOM 787 C CA . GLY A 1 103 ? 2.074 10.613 -12.808 1.00 89.88 103 GLY A CA 1
ATOM 788 C C . GLY A 1 103 ? 3.593 10.737 -12.894 1.00 89.88 103 GLY A C 1
ATOM 789 O O . GLY A 1 103 ? 4.119 11.842 -12.937 1.00 89.88 103 GLY A O 1
ATOM 790 N N . ILE A 1 104 ? 4.281 9.602 -13.012 1.00 87.56 104 ILE A N 1
ATOM 791 C CA . ILE A 1 104 ? 5.747 9.536 -13.058 1.00 87.56 104 ILE A CA 1
ATOM 792 C C . ILE A 1 104 ? 6.305 9.943 -14.421 1.00 87.56 104 ILE A C 1
ATOM 794 O O . ILE A 1 104 ? 7.371 10.538 -14.499 1.00 87.56 104 ILE A O 1
ATOM 798 N N . ILE A 1 105 ? 5.605 9.637 -15.515 1.00 86.69 105 ILE A N 1
ATOM 799 C CA . ILE A 1 105 ? 6.062 10.034 -16.857 1.00 86.69 105 ILE A CA 1
ATOM 800 C C . ILE A 1 105 ? 5.952 11.555 -17.062 1.00 86.69 105 ILE A C 1
ATOM 802 O O . ILE A 1 105 ? 6.675 12.120 -17.879 1.00 86.69 105 ILE A O 1
ATOM 806 N N . LYS A 1 106 ? 5.032 12.219 -16.352 1.00 83.56 106 LYS A N 1
ATOM 807 C CA . LYS A 1 106 ? 4.777 13.663 -16.480 1.00 83.56 106 LYS A CA 1
ATOM 808 C C . LYS A 1 106 ? 5.628 14.538 -15.553 1.00 83.56 106 LYS A C 1
ATOM 810 O O . LYS A 1 106 ? 5.587 15.756 -15.724 1.00 83.56 106 LYS A O 1
ATOM 815 N N . SER A 1 107 ? 6.305 13.950 -14.566 1.00 67.44 107 SER A N 1
ATOM 816 C CA . SER A 1 107 ? 7.104 14.656 -13.552 1.00 67.44 107 SER A CA 1
ATOM 817 C C . SER A 1 107 ? 8.528 14.951 -13.997 1.00 67.44 107 SER A C 1
ATOM 819 O O . SER A 1 107 ? 9.091 14.094 -14.714 1.00 67.44 107 SER A O 1
#

Secondary structure (DSSP, 8-state):
-HHHHHHHTT---SEEEEEEETTEEEEEEES--SBPPPEEEEEEEEETTS-HHHHHHHHHHHT-S-GGGSEEEEETTTEEEEEEEEEE---BHHHHHHHHHHHHH--

Foldseek 3Di:
DLQVLCVVLQKDFDDKDWDDDPPDTDIDTHRIDQWHAKDKDKDWAAAPPDDVVRVVVSCVVLVHPDLVQWDWDQDPVRGITTIHTDIDHIGGSVVSCVVRVVVVVVD

Radius of gyration: 20.99 Å; chains: 1; bounding box: 42×26×61 Å

pLDDT: mean 87.64, std 7.09, range [67.44, 96.88]